Protein AF-A0A7K2MRS6-F1 (afdb_monomer_lite)

Sequence (154 aa):
PRERQDAFALRSHRLAAEARKNGHFDDEILPVERPDGVVVDTDECVREDTSLEKLGRLKPVFRPGGTVTAGNASPMNDGAAGLLLVSEEALNDLGLESLGRYVAGGSAGVHPDVMGIGPVPATRKVLARAGWSVGDLAEAEFNEAFAAQALACV

Radius of gyration: 19.11 Å; chains: 1; bounding box: 36×46×53 Å

Secondary structure (DSSP, 8-state):
-HHHHHHHHHHHHHHHHHHHHTTTTTTTPPPEE-TTS-EE-S-S---TT--HHHHHTSPBSSSTT---BTTSBPPP-----------HHHHHHHTPPPS------------GGGGGGTHHHHHHHHHHHHT--GGG-S------SBHHHHHHH-

Foldseek 3Di:
DLLLLLVLLVVVLCVLVVCVVVCVCVVPFDWDQDPVRDIDRDDPPRDPPDDSVNSVPFDADPDVVDNFGCSSFDDDDDDDHDDDDDDPVVCVVVVHDDPDDDQFFFFDDDDPVLRLLRCQVRVVRGCVSSVHDPVVDPDDDDDRRGSVSVVVND

Structure (mmCIF, N/CA/C/O backbone):
data_AF-A0A7K2MRS6-F1
#
_entry.id   AF-A0A7K2MRS6-F1
#
loop_
_atom_site.group_PDB
_atom_site.id
_atom_site.type_symbol
_atom_site.label_atom_id
_atom_site.label_alt_id
_atom_site.label_comp_id
_atom_site.label_asym_id
_atom_site.label_entity_id
_atom_site.label_seq_id
_atom_site.pdbx_PDB_ins_code
_atom_site.Cartn_x
_atom_site.Cartn_y
_atom_site.Cartn_z
_atom_site.occupancy
_atom_site.B_iso_or_equiv
_atom_site.auth_seq_id
_atom_site.auth_comp_id
_atom_site.auth_asym_id
_atom_site.auth_atom_id
_atom_site.pdbx_PDB_model_num
ATOM 1 N N . PRO A 1 1 ? 3.801 -12.896 -16.486 1.00 91.88 1 PRO A N 1
ATOM 2 C CA . PRO A 1 1 ? 4.288 -12.234 -17.729 1.00 91.88 1 PRO A CA 1
ATOM 3 C C . PRO A 1 1 ? 4.634 -10.767 -17.470 1.00 91.88 1 PRO A C 1
ATOM 5 O O . PRO A 1 1 ? 4.103 -10.210 -16.508 1.00 91.88 1 PRO A O 1
ATOM 8 N N . ARG A 1 2 ? 5.523 -10.169 -18.271 1.00 96.38 2 ARG A N 1
ATOM 9 C CA . ARG A 1 2 ? 5.954 -8.769 -18.102 1.00 96.38 2 ARG A CA 1
ATOM 10 C C . ARG A 1 2 ? 4.793 -7.803 -18.319 1.00 96.38 2 ARG A C 1
ATOM 12 O O . ARG A 1 2 ? 4.570 -6.917 -17.510 1.00 96.38 2 ARG A O 1
ATOM 19 N N . GLU A 1 3 ? 3.997 -8.054 -19.343 1.00 96.81 3 GLU A N 1
ATOM 20 C CA . GLU A 1 3 ? 2.870 -7.219 -19.753 1.00 96.81 3 GLU A CA 1
ATOM 21 C C . GLU A 1 3 ? 1.817 -7.131 -18.643 1.00 96.81 3 GLU A C 1
ATOM 23 O O . GLU A 1 3 ? 1.294 -6.058 -18.364 1.00 96.81 3 GLU A O 1
ATOM 28 N N . ARG A 1 4 ? 1.552 -8.250 -17.948 1.00 97.69 4 ARG A N 1
ATOM 29 C CA . ARG A 1 4 ? 0.647 -8.265 -16.786 1.00 97.69 4 ARG A CA 1
ATOM 30 C C . ARG A 1 4 ? 1.199 -7.455 -15.611 1.00 97.69 4 ARG A C 1
ATOM 32 O O . ARG A 1 4 ? 0.421 -6.785 -14.947 1.00 97.69 4 ARG A O 1
ATOM 39 N N . GLN A 1 5 ? 2.5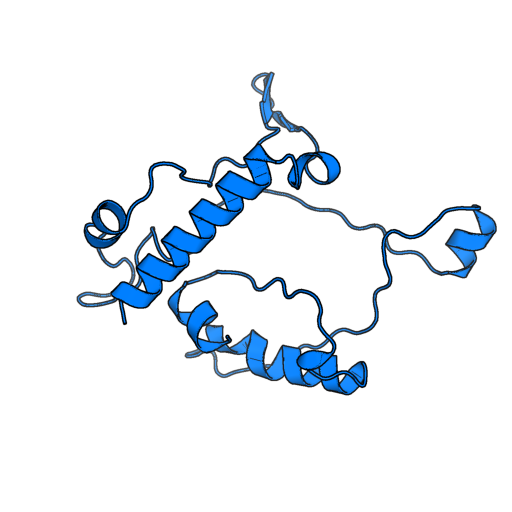10 -7.518 -15.364 1.00 98.44 5 GLN A N 1
ATOM 40 C CA . GLN A 1 5 ? 3.159 -6.753 -14.291 1.00 98.44 5 GLN A CA 1
ATOM 41 C C . GLN A 1 5 ? 3.082 -5.249 -14.565 1.00 98.44 5 GLN A C 1
ATOM 43 O O . GLN A 1 5 ? 2.685 -4.488 -13.690 1.00 98.44 5 GLN A O 1
ATOM 48 N N . ASP A 1 6 ? 3.388 -4.833 -15.793 1.00 98.50 6 ASP A N 1
ATOM 49 C CA . ASP A 1 6 ? 3.338 -3.422 -16.182 1.00 98.50 6 ASP A CA 1
ATOM 50 C C . ASP A 1 6 ? 1.893 -2.896 -16.217 1.00 98.50 6 ASP A C 1
ATOM 52 O O . ASP A 1 6 ? 1.632 -1.774 -15.793 1.00 98.50 6 ASP A O 1
ATOM 56 N N . ALA A 1 7 ? 0.924 -3.709 -16.654 1.00 98.38 7 ALA A N 1
ATOM 57 C CA . ALA A 1 7 ? -0.492 -3.341 -16.605 1.00 98.38 7 ALA A CA 1
ATOM 58 C C . ALA A 1 7 ? -1.010 -3.183 -15.169 1.00 98.38 7 ALA A C 1
ATOM 60 O O . ALA A 1 7 ? -1.784 -2.265 -14.897 1.00 98.38 7 ALA A O 1
ATOM 61 N N . PHE A 1 8 ? -0.568 -4.051 -14.256 1.00 98.31 8 PHE A N 1
ATOM 62 C CA . PHE A 1 8 ? -0.892 -3.947 -12.837 1.00 98.31 8 PHE A CA 1
ATOM 63 C C . PHE A 1 8 ? -0.327 -2.652 -12.236 1.00 98.31 8 PHE A C 1
ATOM 65 O O . PHE A 1 8 ? -1.079 -1.879 -11.651 1.00 98.31 8 PHE A O 1
ATOM 72 N N . ALA A 1 9 ? 0.952 -2.351 -12.478 1.00 98.31 9 ALA A N 1
ATOM 73 C CA . ALA A 1 9 ? 1.578 -1.123 -11.989 1.00 98.31 9 ALA A CA 1
ATOM 74 C C . ALA A 1 9 ? 0.953 0.156 -12.579 1.00 98.31 9 ALA A C 1
ATOM 76 O O . ALA A 1 9 ? 0.727 1.131 -11.866 1.00 98.31 9 ALA A O 1
ATOM 77 N N . LEU A 1 10 ? 0.600 0.150 -13.871 1.00 98.50 10 LEU A N 1
ATOM 78 C CA . LEU A 1 10 ? -0.136 1.258 -14.487 1.00 98.50 10 LEU A CA 1
ATOM 79 C C . LEU A 1 10 ? -1.507 1.460 -13.830 1.00 98.50 10 LEU A C 1
ATOM 81 O O . LEU A 1 10 ? -1.917 2.598 -13.609 1.00 98.50 10 LEU A O 1
ATOM 85 N N . ARG A 1 11 ? -2.229 0.371 -13.536 1.00 98.12 11 ARG A N 1
ATOM 86 C CA . ARG A 1 11 ? -3.513 0.446 -12.830 1.00 98.12 11 ARG A CA 1
ATOM 87 C C . ARG A 1 11 ? -3.336 1.026 -11.425 1.00 98.12 11 ARG A C 1
ATOM 89 O O . ARG A 1 11 ? -4.110 1.905 -11.071 1.00 98.12 11 ARG A O 1
ATOM 96 N N . SER A 1 12 ? -2.321 0.582 -10.686 1.00 98.19 12 SER A N 1
ATOM 97 C CA . SER A 1 12 ? -1.995 1.080 -9.342 1.00 98.19 12 SER A CA 1
ATOM 98 C C . SER A 1 12 ? -1.769 2.599 -9.340 1.00 98.19 12 SER A C 1
ATOM 100 O O . SER A 1 12 ? -2.499 3.332 -8.675 1.00 98.19 12 SER A O 1
ATOM 102 N N . HIS A 1 13 ? -0.894 3.116 -10.213 1.00 98.44 13 HIS A N 1
ATOM 103 C CA . HIS A 1 13 ? -0.677 4.565 -10.332 1.00 98.44 13 HIS A CA 1
ATOM 104 C C . HIS A 1 13 ? -1.930 5.354 -10.731 1.00 98.44 13 HIS A C 1
ATOM 106 O O . HIS A 1 13 ? -2.118 6.470 -10.254 1.00 98.44 13 HIS A O 1
ATOM 112 N N . ARG A 1 14 ? -2.781 4.804 -11.608 1.00 98.25 14 ARG A N 1
ATOM 113 C CA . ARG A 1 14 ? -4.030 5.465 -12.015 1.00 98.25 14 ARG A CA 1
ATOM 114 C C . ARG A 1 14 ? -5.017 5.576 -10.862 1.00 98.25 14 ARG A C 1
ATOM 116 O O . ARG A 1 14 ? -5.568 6.653 -10.671 1.00 98.25 14 ARG A O 1
ATOM 123 N N . LEU A 1 15 ? -5.202 4.499 -10.101 1.00 97.75 15 LEU A N 1
ATOM 124 C CA . LEU A 1 15 ? -6.085 4.501 -8.936 1.00 97.75 15 LEU A CA 1
ATOM 125 C C . LEU A 1 15 ? -5.575 5.447 -7.853 1.00 97.75 15 LEU A C 1
ATOM 127 O O . LEU A 1 15 ? -6.355 6.241 -7.346 1.00 97.75 15 LEU A O 1
ATOM 131 N N . ALA A 1 16 ? -4.273 5.432 -7.558 1.00 97.75 16 ALA A N 1
ATOM 132 C CA . ALA A 1 16 ? -3.685 6.350 -6.584 1.00 97.75 16 ALA A CA 1
ATOM 133 C C . ALA A 1 16 ? -3.819 7.823 -7.019 1.00 97.75 16 ALA A C 1
ATOM 135 O O . ALA A 1 16 ? -4.122 8.692 -6.205 1.00 97.75 16 ALA A O 1
ATOM 136 N N . ALA A 1 17 ? -3.635 8.116 -8.311 1.00 97.88 17 ALA A N 1
ATOM 137 C CA . ALA A 1 17 ? -3.833 9.461 -8.851 1.00 97.88 17 ALA A CA 1
ATOM 138 C C . ALA A 1 17 ? -5.301 9.912 -8.777 1.00 97.88 17 ALA A C 1
ATOM 140 O O . ALA A 1 17 ? -5.577 11.069 -8.473 1.00 97.88 17 ALA A O 1
ATOM 141 N N . GLU A 1 18 ? -6.241 9.012 -9.065 1.00 97.94 18 GLU A N 1
ATOM 142 C CA . GLU A 1 18 ? -7.676 9.281 -8.972 1.00 97.94 18 GLU A CA 1
ATOM 143 C C . GLU A 1 18 ? -8.121 9.490 -7.518 1.00 97.94 18 GLU A C 1
ATOM 145 O O . GLU A 1 18 ? -8.763 10.494 -7.224 1.00 97.94 18 GLU A O 1
ATOM 150 N N . ALA A 1 19 ? -7.707 8.613 -6.601 1.00 97.38 19 ALA A N 1
ATOM 151 C CA . ALA A 1 19 ? -7.980 8.724 -5.169 1.00 97.38 19 ALA A CA 1
ATOM 152 C C . ALA A 1 19 ? -7.470 10.053 -4.595 1.00 97.38 19 ALA A C 1
ATOM 154 O O . ALA A 1 19 ? -8.218 10.758 -3.920 1.00 97.38 19 ALA A O 1
ATOM 155 N N . ARG A 1 20 ? -6.245 10.458 -4.957 1.00 95.88 20 ARG A N 1
ATOM 156 C CA . ARG A 1 20 ? -5.696 11.769 -4.587 1.00 95.88 20 ARG A CA 1
ATOM 157 C C . ARG A 1 20 ? -6.544 12.923 -5.108 1.00 95.88 20 ARG A C 1
ATOM 159 O O . ARG A 1 20 ? -6.851 13.839 -4.361 1.00 95.88 20 ARG A O 1
ATOM 166 N N . LYS A 1 21 ? -6.924 12.901 -6.389 1.00 96.25 21 LYS A N 1
ATOM 167 C CA . LYS A 1 21 ? -7.747 13.968 -6.991 1.00 96.25 21 LYS A CA 1
ATOM 168 C C . LYS A 1 21 ? -9.120 14.090 -6.338 1.00 96.25 21 LYS A C 1
ATOM 170 O O . LYS A 1 21 ? -9.682 15.180 -6.331 1.00 96.25 21 LYS A O 1
ATOM 175 N N . ASN A 1 22 ? -9.633 12.984 -5.811 1.00 97.38 22 ASN A N 1
ATOM 176 C CA . ASN A 1 22 ? -10.914 12.921 -5.123 1.00 97.38 22 ASN A CA 1
ATOM 177 C C . ASN A 1 22 ? -10.801 13.176 -3.609 1.00 97.38 22 ASN A C 1
ATOM 179 O O . ASN A 1 22 ? -11.808 13.055 -2.918 1.00 97.38 22 ASN A O 1
ATOM 183 N N . GLY A 1 23 ? -9.613 13.517 -3.094 1.00 96.75 23 GLY A N 1
ATOM 184 C CA . GLY A 1 23 ? -9.396 13.832 -1.679 1.00 96.75 23 GLY A CA 1
ATOM 185 C C . GLY A 1 23 ? -9.478 12.626 -0.742 1.00 96.75 23 GLY A C 1
ATOM 186 O O . GLY A 1 23 ? -9.665 12.789 0.456 1.00 96.75 23 GLY A O 1
ATOM 187 N N . HIS A 1 24 ? -9.349 11.395 -1.254 1.00 96.94 24 HIS A N 1
ATOM 188 C CA . HIS A 1 24 ? -9.471 10.189 -0.421 1.00 96.94 24 HIS A CA 1
ATOM 189 C C . HIS A 1 24 ? -8.352 10.060 0.624 1.00 96.94 24 HIS A C 1
ATOM 191 O O . HIS A 1 24 ? -8.511 9.306 1.575 1.00 96.94 24 HIS A O 1
ATOM 197 N N . PHE A 1 25 ? -7.235 10.771 0.442 1.00 97.12 25 PHE A N 1
ATOM 198 C CA . PHE A 1 25 ? -6.102 10.751 1.368 1.00 97.12 25 PHE A CA 1
ATOM 199 C C . PHE A 1 25 ? -6.082 11.946 2.335 1.00 97.12 25 PHE A C 1
ATOM 201 O O . PHE A 1 25 ? -5.234 11.994 3.224 1.00 97.12 25 PHE A O 1
ATOM 208 N N . ASP A 1 26 ? -7.000 12.906 2.179 1.00 95.38 26 ASP A N 1
ATOM 209 C CA . ASP A 1 26 ? -6.971 14.177 2.916 1.00 95.38 26 ASP A CA 1
ATOM 210 C C . ASP A 1 26 ? -7.171 13.968 4.428 1.00 95.38 26 ASP A C 1
ATOM 212 O O . ASP A 1 26 ? -6.609 14.705 5.236 1.00 95.38 26 ASP A O 1
ATOM 216 N N . ASP A 1 27 ? -7.926 12.932 4.808 1.00 95.50 27 ASP A N 1
ATOM 217 C CA . ASP A 1 27 ? -8.207 12.590 6.207 1.00 95.50 27 ASP A CA 1
ATOM 218 C C . ASP A 1 27 ? -7.088 11.759 6.871 1.00 95.50 27 ASP A C 1
ATOM 220 O O . ASP A 1 27 ? -7.047 11.652 8.100 1.00 95.50 27 ASP A O 1
ATOM 224 N N . GLU A 1 28 ? -6.178 11.161 6.092 1.00 96.19 28 GLU A N 1
ATOM 225 C CA . GLU A 1 28 ? -5.127 10.259 6.597 1.00 96.19 28 GLU A CA 1
ATOM 226 C C . GLU A 1 28 ? -3.700 10.819 6.485 1.00 96.19 28 GLU A C 1
ATOM 228 O O . GLU A 1 28 ? -2.825 10.405 7.253 1.00 96.19 28 GLU A O 1
ATOM 233 N N . ILE A 1 29 ? -3.446 11.786 5.595 1.00 97.44 29 ILE A N 1
ATOM 234 C CA . ILE A 1 29 ? -2.135 12.436 5.472 1.00 97.44 29 ILE A CA 1
ATOM 235 C C . ILE A 1 29 ? -2.025 13.617 6.440 1.00 97.44 29 ILE A C 1
ATOM 237 O O . ILE A 1 29 ? -2.751 14.605 6.356 1.00 97.44 29 ILE A O 1
ATOM 241 N N . LEU A 1 30 ? -1.032 13.554 7.329 1.00 97.56 30 LEU A N 1
ATOM 242 C CA . LEU A 1 30 ? -0.636 14.681 8.171 1.00 97.56 30 LEU A CA 1
ATOM 243 C C . LEU A 1 30 ? 0.549 15.422 7.531 1.00 97.56 30 LEU A C 1
ATOM 245 O O . LEU A 1 30 ? 1.600 14.801 7.347 1.00 97.56 30 LEU A O 1
ATOM 249 N N . PRO A 1 31 ? 0.434 16.732 7.234 1.00 97.25 31 PRO A N 1
ATOM 250 C CA . PRO A 1 31 ? 1.540 17.509 6.686 1.00 97.25 31 PRO A CA 1
ATOM 251 C C . PRO A 1 31 ? 2.767 17.503 7.602 1.00 97.25 31 PRO A C 1
ATOM 253 O O . PRO A 1 31 ? 2.662 17.743 8.808 1.00 97.25 31 PRO A O 1
ATOM 256 N N . VAL A 1 32 ? 3.945 17.284 7.020 1.00 97.44 32 VAL A N 1
ATOM 257 C CA . VAL A 1 32 ? 5.228 17.306 7.731 1.00 97.44 32 VAL A CA 1
ATOM 258 C C . VAL A 1 32 ? 6.093 18.438 7.196 1.00 97.44 32 VAL A C 1
ATOM 260 O O . VAL A 1 32 ? 6.432 18.472 6.015 1.00 97.44 32 VAL A O 1
ATOM 263 N N . GLU A 1 33 ? 6.498 19.353 8.074 1.00 97.81 33 GLU A N 1
ATOM 264 C CA . GLU A 1 33 ? 7.477 20.386 7.739 1.00 97.81 33 GLU A CA 1
ATOM 265 C C . GLU A 1 33 ? 8.901 19.846 7.910 1.00 97.81 33 GLU A C 1
ATOM 267 O O . GLU A 1 33 ? 9.302 19.371 8.977 1.00 97.81 33 GLU A O 1
ATOM 272 N N . ARG A 1 34 ? 9.679 19.905 6.831 1.00 95.50 34 ARG A N 1
ATOM 273 C CA . ARG A 1 34 ? 11.087 19.512 6.813 1.00 95.50 34 ARG A CA 1
ATOM 274 C C . ARG A 1 34 ? 11.980 20.618 7.400 1.00 95.50 34 ARG A C 1
ATOM 276 O O . ARG A 1 34 ? 11.597 21.784 7.390 1.00 95.50 34 ARG A O 1
ATOM 283 N N . PRO A 1 35 ? 13.222 20.309 7.829 1.00 97.00 35 PRO A N 1
ATOM 284 C CA . PRO A 1 35 ? 14.145 21.318 8.367 1.00 97.00 35 PRO A CA 1
ATOM 285 C C . PRO A 1 35 ? 14.497 22.474 7.414 1.00 97.00 35 PRO A C 1
ATOM 287 O O . PRO A 1 35 ? 14.964 23.514 7.870 1.00 97.00 35 PRO A O 1
ATOM 290 N N . ASP A 1 36 ? 14.314 22.295 6.103 1.00 96.56 36 ASP A N 1
ATOM 291 C CA . ASP A 1 36 ? 14.490 23.328 5.075 1.00 96.56 36 ASP A CA 1
ATOM 292 C C . ASP A 1 36 ? 13.221 24.173 4.834 1.00 96.56 36 ASP A C 1
ATOM 294 O O . ASP A 1 36 ? 13.211 25.011 3.933 1.00 96.56 36 ASP A O 1
ATOM 298 N N . GLY A 1 37 ? 12.171 23.981 5.640 1.00 96.94 37 GLY A N 1
ATOM 299 C CA . GLY A 1 37 ? 10.905 24.716 5.582 1.00 96.94 37 GLY A CA 1
ATOM 300 C C . GLY A 1 37 ? 9.925 24.205 4.523 1.00 96.94 37 GLY A C 1
ATOM 301 O O . GLY A 1 37 ? 8.872 24.806 4.321 1.00 96.94 37 GLY A O 1
ATOM 302 N N . VAL A 1 38 ? 10.253 23.117 3.817 1.00 97.31 38 VAL A N 1
ATOM 303 C CA . VAL A 1 38 ? 9.342 22.509 2.839 1.00 97.31 38 VAL A CA 1
ATOM 304 C C . VAL A 1 38 ? 8.287 21.690 3.574 1.00 97.31 38 VAL A C 1
ATOM 306 O O . VAL A 1 38 ? 8.623 20.755 4.300 1.00 97.31 38 VAL A O 1
ATOM 309 N N . VAL A 1 39 ? 7.014 22.014 3.352 1.00 97.75 39 VAL A N 1
ATOM 310 C CA . VAL A 1 39 ? 5.887 21.200 3.818 1.00 97.75 39 VAL A CA 1
ATOM 311 C C . VAL A 1 39 ? 5.643 20.072 2.822 1.00 97.75 39 VAL A C 1
ATOM 313 O O . VAL A 1 39 ? 5.480 20.318 1.629 1.00 97.75 39 VAL A O 1
ATOM 316 N N . VAL A 1 40 ? 5.640 18.840 3.321 1.00 97.19 40 VAL A N 1
ATOM 317 C CA . VAL A 1 40 ? 5.277 17.636 2.574 1.00 97.19 40 VAL A CA 1
ATOM 318 C C . VAL A 1 40 ? 3.904 17.191 3.059 1.00 97.19 40 VAL A C 1
ATOM 320 O O . VAL A 1 40 ? 3.761 16.743 4.193 1.00 97.19 40 VAL A O 1
ATOM 323 N N . ASP A 1 41 ? 2.899 17.345 2.205 1.00 96.75 41 ASP A N 1
ATOM 324 C CA . ASP A 1 41 ? 1.489 17.024 2.470 1.00 96.75 41 ASP A CA 1
ATOM 325 C C . ASP A 1 41 ? 0.884 16.092 1.409 1.00 96.75 41 ASP A C 1
ATOM 327 O O . ASP A 1 41 ? -0.312 15.826 1.407 1.00 96.75 41 ASP A O 1
ATOM 331 N N . THR A 1 42 ? 1.708 15.617 0.474 1.00 95.81 42 THR A N 1
ATOM 332 C CA . THR A 1 42 ? 1.264 14.874 -0.701 1.00 95.81 42 THR A CA 1
ATOM 333 C C . THR A 1 42 ? 2.271 13.778 -1.027 1.00 95.81 42 THR A C 1
ATOM 335 O O . THR A 1 42 ? 3.468 14.045 -1.132 1.00 95.81 42 THR A O 1
ATOM 338 N N . ASP A 1 43 ? 1.793 12.559 -1.288 1.00 96.56 43 ASP A N 1
ATOM 339 C CA . ASP A 1 43 ? 2.658 11.451 -1.699 1.00 96.56 43 ASP A CA 1
ATOM 340 C C . ASP A 1 43 ? 3.450 11.766 -2.980 1.00 96.56 43 ASP A C 1
ATOM 342 O O . ASP A 1 43 ? 2.906 12.079 -4.047 1.00 96.56 43 ASP A O 1
ATOM 346 N N . GLU A 1 44 ? 4.762 11.584 -2.927 1.00 95.00 44 GLU A N 1
ATOM 347 C CA . GLU A 1 44 ? 5.657 11.951 -4.026 1.00 95.00 44 GLU A CA 1
ATOM 348 C C . GLU A 1 44 ? 5.781 10.861 -5.094 1.00 95.00 44 GLU A C 1
ATOM 350 O O . GLU A 1 44 ? 6.316 11.114 -6.175 1.00 95.00 44 GLU A O 1
ATOM 355 N N . CYS A 1 45 ? 5.340 9.630 -4.815 1.00 94.12 45 CYS A N 1
ATOM 356 C CA . CYS A 1 45 ? 5.643 8.458 -5.642 1.00 94.12 45 CYS A CA 1
ATOM 357 C C . CYS A 1 45 ? 4.637 8.207 -6.779 1.00 94.12 45 CYS A C 1
ATOM 359 O O . CYS A 1 45 ? 4.944 7.475 -7.723 1.00 94.12 45 CYS A O 1
ATOM 361 N N . VAL A 1 46 ? 3.459 8.837 -6.746 1.00 96.00 46 VAL A N 1
ATOM 362 C CA . VAL A 1 46 ? 2.431 8.657 -7.780 1.00 96.00 46 VAL A CA 1
ATOM 363 C C . VAL A 1 46 ? 2.866 9.326 -9.087 1.00 96.00 46 VAL A C 1
ATOM 365 O O . VAL A 1 46 ? 3.378 10.447 -9.111 1.00 96.00 46 VAL A O 1
ATOM 368 N N . ARG A 1 47 ? 2.709 8.608 -10.204 1.00 96.06 47 ARG A N 1
ATOM 369 C CA . ARG A 1 47 ? 3.122 9.040 -11.546 1.00 96.06 47 ARG A CA 1
ATOM 370 C C . ARG A 1 47 ? 1.911 9.069 -12.469 1.00 96.06 47 ARG A C 1
ATOM 372 O O . ARG A 1 47 ? 1.594 8.074 -13.117 1.00 96.06 47 ARG A O 1
ATOM 379 N N . GLU A 1 48 ? 1.238 10.215 -12.539 1.00 95.25 48 GLU A N 1
ATOM 380 C CA . GLU A 1 48 ? 0.056 10.395 -13.399 1.00 95.25 48 GLU A CA 1
ATOM 381 C C . GLU A 1 48 ? 0.372 10.245 -14.891 1.00 95.25 48 GLU A C 1
ATOM 383 O O . GLU A 1 48 ? -0.478 9.861 -15.692 1.00 95.25 48 GLU A O 1
ATOM 388 N N . ASP A 1 49 ? 1.612 10.542 -15.266 1.00 95.06 49 ASP A N 1
ATOM 389 C CA . ASP A 1 49 ? 2.091 10.513 -16.638 1.00 95.06 49 ASP A CA 1
ATOM 390 C C . ASP A 1 49 ? 2.603 9.125 -17.065 1.00 95.06 49 ASP A C 1
ATOM 392 O O . ASP A 1 49 ? 3.122 8.982 -18.179 1.00 95.06 49 ASP A O 1
ATOM 396 N N . THR A 1 50 ? 2.501 8.102 -16.208 1.00 96.88 50 THR A N 1
ATOM 397 C CA . THR A 1 50 ? 2.978 6.751 -16.525 1.00 96.88 50 THR A CA 1
ATOM 398 C C . THR A 1 50 ? 2.137 6.085 -17.620 1.00 96.88 50 THR A C 1
ATOM 400 O O . THR A 1 50 ? 0.958 6.379 -17.825 1.00 96.88 50 THR A O 1
ATOM 403 N N . SER A 1 51 ? 2.751 5.178 -18.377 1.00 97.88 51 SER A N 1
ATOM 404 C CA . SER A 1 51 ? 2.102 4.478 -19.489 1.00 97.88 51 SER A CA 1
ATOM 405 C C . SER A 1 51 ? 2.736 3.111 -19.720 1.00 97.88 51 SER A C 1
ATOM 407 O O . SER A 1 51 ? 3.891 2.893 -19.357 1.00 97.88 51 SER A O 1
ATOM 409 N N . LEU A 1 52 ? 2.018 2.194 -20.382 1.00 98.06 52 LEU A N 1
ATOM 410 C CA . LEU A 1 52 ? 2.587 0.894 -20.766 1.00 98.06 52 LEU A CA 1
ATOM 411 C C . LEU A 1 52 ? 3.842 1.046 -21.632 1.00 98.06 52 LEU A C 1
ATOM 413 O O . LEU A 1 52 ? 4.768 0.254 -21.513 1.00 98.06 52 LEU A O 1
ATOM 417 N N . GLU A 1 53 ? 3.898 2.077 -22.475 1.00 97.69 53 GLU A N 1
ATOM 418 C CA . GLU A 1 53 ? 5.075 2.361 -23.293 1.00 97.69 53 GLU A CA 1
ATOM 419 C C . GLU A 1 53 ? 6.274 2.785 -22.434 1.00 97.69 53 GLU A C 1
ATOM 421 O O . GLU A 1 53 ? 7.377 2.269 -22.619 1.00 97.69 53 GLU A O 1
ATOM 426 N N . LYS A 1 54 ? 6.067 3.694 -21.4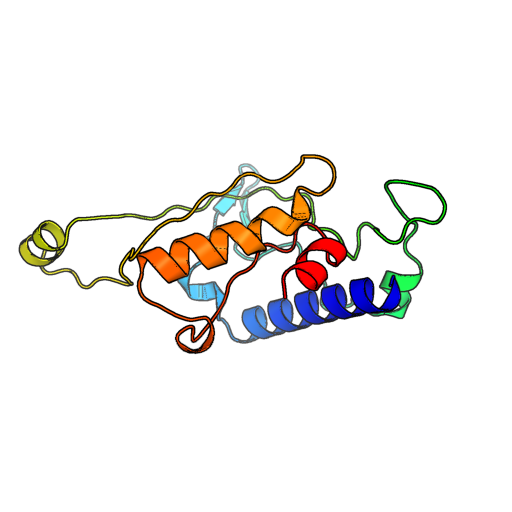69 1.00 97.75 54 LYS A N 1
ATOM 427 C CA . LYS A 1 54 ? 7.119 4.116 -20.531 1.00 97.75 54 LYS A CA 1
ATOM 428 C C . LYS A 1 54 ? 7.599 2.934 -19.691 1.00 97.75 54 LYS A C 1
ATOM 430 O O . LYS A 1 54 ? 8.804 2.708 -19.608 1.00 97.75 54 LYS A O 1
ATOM 435 N N . LEU A 1 55 ? 6.668 2.155 -19.140 1.00 97.94 55 LEU A N 1
ATOM 436 C CA . LEU A 1 55 ? 6.967 0.968 -18.339 1.00 97.94 55 LEU A CA 1
ATOM 437 C C . LEU A 1 55 ? 7.711 -0.092 -19.156 1.00 97.94 55 LEU A C 1
ATOM 439 O O . LEU A 1 55 ? 8.735 -0.595 -18.702 1.00 97.94 55 LEU A O 1
ATOM 443 N N . GLY A 1 56 ? 7.281 -0.369 -20.389 1.00 96.81 56 GLY A N 1
ATOM 444 C CA . GLY A 1 56 ? 7.893 -1.368 -21.269 1.00 96.81 56 GLY A CA 1
ATOM 445 C C . GLY A 1 56 ? 9.348 -1.063 -21.646 1.00 96.81 56 GLY A C 1
ATOM 446 O O . GLY A 1 56 ? 10.135 -1.984 -21.864 1.00 96.81 56 GLY A O 1
ATOM 447 N N . ARG A 1 57 ? 9.742 0.218 -21.658 1.00 97.06 57 ARG A N 1
ATOM 448 C CA . ARG A 1 57 ? 11.128 0.653 -21.917 1.00 97.06 57 ARG A CA 1
ATOM 449 C C . ARG A 1 57 ? 12.068 0.444 -20.724 1.00 97.06 57 ARG A C 1
ATOM 451 O O . ARG A 1 57 ? 13.287 0.513 -20.898 1.00 97.06 57 ARG A O 1
ATOM 458 N N . LEU A 1 58 ? 11.542 0.203 -19.521 1.00 97.44 58 LEU A N 1
ATOM 459 C CA . LEU A 1 58 ? 12.364 0.016 -18.327 1.00 97.44 58 LEU A CA 1
ATOM 460 C C . LEU A 1 58 ? 13.115 -1.318 -18.376 1.00 97.44 58 LEU A C 1
ATOM 462 O O . LEU A 1 58 ? 12.556 -2.372 -18.709 1.00 97.44 58 LEU A O 1
ATOM 466 N N . LYS A 1 59 ? 14.400 -1.256 -18.016 1.00 97.25 59 LYS A N 1
ATOM 467 C CA . LYS A 1 59 ? 15.290 -2.418 -17.971 1.00 97.25 59 LYS A CA 1
ATOM 468 C C . LYS A 1 59 ? 15.026 -3.248 -16.706 1.00 97.25 59 LYS A C 1
ATOM 470 O O . LYS A 1 59 ? 14.769 -2.668 -15.649 1.00 97.25 59 LYS A O 1
ATOM 475 N N . PRO A 1 60 ? 15.117 -4.586 -16.785 1.00 97.56 60 PRO A N 1
ATOM 476 C CA . PRO A 1 60 ? 15.061 -5.439 -15.604 1.00 97.56 60 PRO A CA 1
ATOM 477 C C . PRO A 1 60 ? 16.182 -5.125 -14.610 1.00 97.56 60 PRO A C 1
ATOM 479 O O . PRO A 1 60 ? 17.308 -4.864 -15.030 1.00 97.56 60 PRO A O 1
ATOM 482 N N . VAL A 1 61 ? 15.882 -5.180 -13.309 1.00 95.94 61 VAL A N 1
ATOM 483 C CA . VAL A 1 61 ? 16.818 -4.736 -12.253 1.00 95.94 61 VAL A CA 1
ATOM 484 C C . VAL A 1 61 ? 17.550 -5.872 -11.531 1.00 95.94 61 VAL A C 1
ATOM 486 O O . VAL A 1 61 ? 18.652 -5.658 -11.044 1.00 95.94 61 VAL A O 1
ATOM 489 N N . PHE A 1 62 ? 16.990 -7.089 -11.495 1.00 93.88 62 PHE A N 1
ATOM 490 C CA . PHE A 1 62 ? 17.584 -8.202 -10.731 1.00 93.88 62 PHE A CA 1
ATOM 491 C C . PHE A 1 62 ? 18.389 -9.199 -11.565 1.00 93.88 62 PHE A C 1
ATOM 493 O O . PHE A 1 62 ? 19.359 -9.769 -11.075 1.00 93.88 62 PHE A O 1
ATOM 500 N N . ARG A 1 63 ? 17.981 -9.464 -12.812 1.00 92.62 63 ARG A N 1
ATOM 501 C CA . ARG A 1 63 ? 18.683 -10.413 -13.687 1.00 92.62 63 ARG A CA 1
ATOM 502 C C . ARG A 1 63 ? 18.446 -10.129 -15.171 1.00 92.62 63 ARG A C 1
ATOM 504 O O . ARG A 1 63 ? 17.351 -9.674 -15.524 1.00 92.62 63 ARG A O 1
ATOM 511 N N . PRO A 1 64 ? 19.410 -10.460 -16.051 1.00 92.50 64 PRO A N 1
ATOM 512 C CA . PRO A 1 64 ? 19.198 -10.456 -17.496 1.00 92.50 64 PRO A CA 1
ATOM 513 C C . PRO A 1 64 ? 17.978 -11.303 -17.885 1.00 92.50 64 PRO A C 1
ATOM 515 O O . PRO A 1 64 ? 17.780 -12.394 -17.352 1.00 92.50 64 PRO A O 1
ATOM 518 N N . GLY A 1 65 ? 17.132 -10.784 -18.777 1.00 91.44 65 GLY A N 1
ATOM 519 C CA . GLY A 1 65 ? 15.890 -11.453 -19.192 1.00 91.44 65 GLY A CA 1
ATOM 520 C C . GLY A 1 65 ? 14.802 -11.541 -18.110 1.00 91.44 65 GLY A C 1
ATOM 521 O O . GLY A 1 65 ? 13.795 -12.216 -18.309 1.00 91.44 65 GLY A O 1
ATOM 522 N N . GLY A 1 66 ? 14.981 -10.886 -16.957 1.00 96.12 66 GLY A N 1
ATOM 523 C CA . GLY A 1 66 ? 13.948 -10.774 -15.928 1.00 96.12 66 GLY A CA 1
ATOM 524 C C . GLY A 1 66 ? 12.770 -9.892 -16.357 1.00 96.12 66 GLY A C 1
ATOM 525 O O . GLY A 1 66 ? 12.838 -9.167 -17.345 1.00 96.12 66 GLY A O 1
ATOM 526 N N . THR A 1 67 ? 11.682 -9.926 -15.587 1.00 97.62 67 THR A N 1
ATOM 527 C CA . THR A 1 67 ? 10.488 -9.099 -15.849 1.00 97.62 67 THR A CA 1
ATOM 528 C C . THR A 1 67 ? 10.295 -7.967 -14.847 1.00 97.62 67 THR A C 1
ATOM 530 O O . THR A 1 67 ? 9.515 -7.056 -15.113 1.00 97.62 67 THR A O 1
ATOM 533 N N . VAL A 1 68 ? 10.991 -8.020 -13.712 1.00 97.31 68 VAL A N 1
ATOM 534 C CA . VAL A 1 68 ? 10.874 -7.013 -12.657 1.00 97.31 68 VAL A CA 1
ATOM 535 C C . VAL A 1 68 ? 11.742 -5.808 -12.991 1.00 97.31 68 VAL A C 1
ATOM 537 O O . VAL A 1 68 ? 12.938 -5.954 -13.255 1.00 97.31 68 VAL A O 1
ATOM 540 N N . THR A 1 69 ? 11.133 -4.630 -12.970 1.00 98.12 69 THR A N 1
ATOM 541 C CA . THR A 1 69 ? 11.736 -3.328 -13.258 1.00 98.12 69 THR A CA 1
ATOM 542 C C . THR A 1 69 ? 11.373 -2.337 -12.160 1.00 98.12 69 THR A C 1
ATOM 544 O O . THR A 1 69 ? 10.462 -2.587 -11.378 1.00 98.12 69 THR A O 1
ATOM 547 N N . ALA A 1 70 ? 12.027 -1.176 -12.142 1.00 97.12 70 ALA A N 1
ATOM 548 C CA . ALA A 1 70 ? 11.679 -0.104 -11.208 1.00 97.12 70 ALA A CA 1
ATOM 549 C C . ALA A 1 70 ? 10.223 0.388 -11.340 1.00 97.12 70 ALA A C 1
ATOM 551 O O . ALA A 1 70 ? 9.685 0.927 -10.386 1.00 97.12 70 ALA A O 1
ATOM 552 N N . GLY A 1 71 ? 9.578 0.210 -12.500 1.00 97.50 71 GLY A N 1
ATOM 553 C CA . GLY A 1 71 ? 8.199 0.657 -12.715 1.00 97.50 71 GLY A CA 1
ATOM 554 C C . GLY A 1 71 ? 7.135 -0.368 -12.334 1.00 97.50 71 GLY A C 1
ATOM 555 O O . GLY A 1 71 ? 5.958 -0.049 -12.401 1.00 97.50 71 GLY A O 1
ATOM 556 N N . ASN A 1 72 ? 7.520 -1.598 -11.983 1.00 97.94 72 ASN A N 1
ATOM 557 C CA . ASN A 1 72 ? 6.596 -2.643 -11.525 1.00 97.94 72 ASN A CA 1
ATOM 558 C C . ASN A 1 72 ? 7.032 -3.267 -10.184 1.00 97.94 72 ASN A C 1
ATOM 560 O O . ASN A 1 72 ? 6.629 -4.383 -9.839 1.00 97.94 72 ASN A O 1
ATOM 564 N N . ALA A 1 73 ? 7.850 -2.521 -9.444 1.00 97.75 73 ALA A N 1
ATOM 565 C CA . ALA A 1 73 ? 8.277 -2.769 -8.078 1.00 97.75 73 ALA A CA 1
ATOM 566 C C . ALA A 1 73 ? 7.888 -1.561 -7.217 1.00 97.75 73 ALA A C 1
ATOM 568 O O . ALA A 1 73 ? 7.783 -0.449 -7.738 1.00 97.75 73 ALA A O 1
ATOM 569 N N . SER A 1 74 ? 7.705 -1.769 -5.915 1.00 97.12 74 SER A N 1
ATOM 570 C CA . SER A 1 74 ? 7.459 -0.670 -4.985 1.00 97.12 74 SER A CA 1
ATOM 571 C C . SER A 1 74 ? 8.635 0.318 -5.000 1.00 97.12 74 SER A C 1
ATOM 573 O O . SER A 1 74 ? 9.793 -0.124 -5.002 1.00 97.12 74 SER A O 1
ATOM 575 N N . PRO A 1 75 ? 8.378 1.636 -4.974 1.00 95.38 75 PRO A N 1
ATOM 576 C CA . PRO A 1 75 ? 9.444 2.613 -4.844 1.00 95.38 75 PRO A CA 1
ATOM 577 C C . PRO A 1 75 ? 10.110 2.520 -3.466 1.00 95.38 75 PRO A C 1
ATOM 579 O O . PRO A 1 75 ? 9.522 2.045 -2.495 1.00 95.38 75 PRO A O 1
ATOM 582 N N . MET A 1 76 ? 11.355 2.986 -3.388 1.00 94.44 76 MET A N 1
ATOM 583 C CA . MET A 1 76 ? 12.005 3.258 -2.109 1.00 94.44 76 MET A CA 1
ATOM 584 C C . MET A 1 76 ? 11.463 4.593 -1.601 1.00 94.44 76 MET A C 1
ATOM 586 O O . MET A 1 76 ? 11.610 5.592 -2.303 1.00 94.44 76 MET A O 1
ATOM 590 N N . ASN A 1 77 ? 10.840 4.598 -0.426 1.00 95.06 77 ASN A N 1
ATOM 591 C CA . ASN A 1 77 ? 10.220 5.787 0.152 1.00 95.06 77 ASN A CA 1
ATOM 592 C C . ASN A 1 77 ? 10.598 5.930 1.627 1.00 95.06 77 ASN A C 1
ATOM 594 O O . ASN A 1 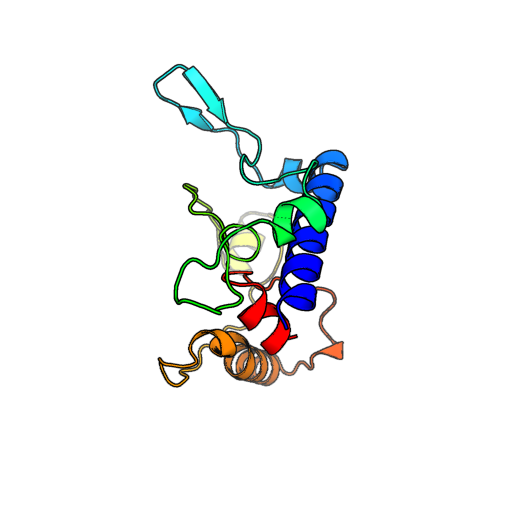77 ? 10.900 4.935 2.290 1.00 95.06 77 ASN A O 1
ATOM 598 N N . ASP A 1 78 ? 10.472 7.157 2.123 1.00 95.62 78 ASP A N 1
ATOM 599 C CA . ASP A 1 78 ? 10.511 7.494 3.541 1.00 95.62 78 ASP A CA 1
ATOM 600 C C . ASP A 1 78 ? 9.095 7.862 4.005 1.00 95.62 78 ASP A C 1
ATOM 602 O O . ASP A 1 78 ? 8.356 8.532 3.286 1.00 95.62 78 ASP A O 1
ATOM 606 N N . GLY A 1 79 ? 8.702 7.417 5.198 1.00 95.44 79 GLY A N 1
ATOM 607 C CA . GLY A 1 79 ? 7.374 7.691 5.744 1.00 95.44 79 GLY A CA 1
ATOM 608 C C . GLY A 1 79 ? 7.172 7.106 7.138 1.00 95.44 79 GLY A C 1
ATOM 609 O O . GLY A 1 79 ? 7.944 6.261 7.596 1.00 95.44 79 GLY A O 1
ATOM 610 N N . ALA A 1 80 ? 6.122 7.564 7.817 1.00 96.69 80 ALA A N 1
ATOM 611 C CA . ALA A 1 80 ? 5.701 7.065 9.120 1.00 96.69 80 ALA A CA 1
ATOM 612 C C . ALA A 1 80 ? 4.172 7.025 9.198 1.00 96.69 80 ALA A C 1
ATOM 614 O O . ALA A 1 80 ? 3.494 7.851 8.597 1.00 96.69 80 ALA A O 1
ATOM 615 N N . ALA A 1 81 ? 3.644 6.079 9.971 1.00 97.31 81 ALA A N 1
ATOM 616 C CA . ALA A 1 81 ? 2.223 5.969 10.278 1.00 97.31 81 ALA A CA 1
ATOM 617 C C . ALA A 1 81 ? 2.047 5.621 11.761 1.00 97.31 81 ALA A C 1
ATOM 619 O O . ALA A 1 81 ? 2.919 4.992 12.369 1.00 97.31 81 ALA A O 1
ATOM 620 N N . GLY A 1 82 ? 0.919 6.023 12.343 1.00 96.56 82 GLY A N 1
ATOM 621 C CA . GLY A 1 82 ? 0.568 5.743 13.732 1.00 96.56 82 GLY A CA 1
ATOM 622 C C . GLY A 1 82 ? -0.875 5.267 13.848 1.00 96.56 82 GLY A C 1
ATOM 623 O O . GLY A 1 82 ? -1.748 5.749 13.137 1.00 96.56 82 GLY A O 1
ATOM 624 N N . LEU A 1 83 ? -1.122 4.327 14.760 1.00 96.12 83 LEU A N 1
ATOM 625 C CA . LEU A 1 83 ? -2.462 3.848 15.092 1.00 96.12 83 LEU A CA 1
ATOM 626 C C . LEU A 1 83 ? -2.618 3.818 16.612 1.00 96.12 83 LEU A C 1
ATOM 628 O O . LEU A 1 83 ? -1.800 3.210 17.307 1.00 96.12 83 LEU A O 1
ATOM 632 N N . LEU A 1 84 ? -3.682 4.438 17.123 1.00 95.31 84 LEU A N 1
ATOM 633 C CA . LEU A 1 84 ? -4.070 4.332 18.526 1.00 95.31 84 LEU A CA 1
ATOM 634 C C . LEU A 1 84 ? -5.081 3.192 18.687 1.00 95.31 84 LEU A C 1
ATOM 636 O O . LEU A 1 84 ? -6.184 3.250 18.152 1.00 95.31 84 LEU A O 1
ATOM 640 N N . LEU A 1 85 ? -4.701 2.162 19.442 1.00 95.94 85 LEU A N 1
ATOM 641 C CA . LEU A 1 85 ? -5.579 1.054 19.810 1.00 95.94 85 LEU A CA 1
ATOM 642 C C . LEU A 1 85 ? -5.937 1.155 21.289 1.00 95.94 85 LEU A C 1
ATOM 644 O O . LEU A 1 85 ? -5.060 1.291 22.141 1.00 95.94 85 LEU A O 1
ATOM 648 N N . VAL A 1 86 ? -7.227 1.052 21.583 1.00 95.56 86 VAL A N 1
ATOM 649 C CA . VAL A 1 86 ? -7.784 1.145 22.936 1.00 95.56 86 VAL A CA 1
ATOM 650 C C . VAL A 1 86 ? -8.798 0.028 23.169 1.00 95.56 86 VAL A C 1
ATOM 652 O O . VAL A 1 86 ? -9.289 -0.587 22.219 1.00 95.56 86 VAL A O 1
ATOM 655 N N . SER A 1 87 ? -9.095 -0.264 24.437 1.00 96.38 87 SER A N 1
ATOM 656 C CA . SER A 1 87 ? -10.200 -1.158 24.786 1.00 96.38 87 SER A CA 1
ATOM 657 C C . SER A 1 87 ? -11.548 -0.472 24.553 1.00 96.38 87 SER A C 1
ATOM 659 O O . SER A 1 87 ? -11.657 0.752 24.586 1.00 96.38 87 SER A O 1
ATOM 661 N N . GLU A 1 88 ? -12.595 -1.274 24.366 1.00 95.19 88 GLU A N 1
ATOM 662 C CA . GLU A 1 88 ? -13.976 -0.779 24.286 1.00 95.19 88 GLU A CA 1
ATOM 663 C C . GLU A 1 88 ? -14.405 -0.071 25.582 1.00 95.19 88 GLU A C 1
ATOM 665 O O . GLU A 1 88 ? -15.093 0.942 25.538 1.00 95.19 88 GLU A O 1
ATOM 670 N N . GLU A 1 89 ? -13.926 -0.546 26.735 1.00 96.88 89 GLU A N 1
ATOM 671 C CA . GLU A 1 89 ? -14.120 0.112 28.032 1.00 96.88 89 GLU A CA 1
ATOM 672 C C . GLU A 1 89 ? -13.546 1.536 28.042 1.00 96.88 89 GLU A C 1
ATOM 674 O O . GLU A 1 89 ? -14.257 2.474 28.381 1.00 96.88 89 GLU A O 1
ATOM 679 N N . ALA A 1 90 ? -12.307 1.722 27.573 1.00 96.44 90 ALA A N 1
ATOM 680 C CA . ALA A 1 90 ? -11.687 3.044 27.521 1.00 96.44 90 ALA A CA 1
ATOM 681 C C . ALA A 1 90 ? -12.420 4.003 26.565 1.00 96.44 90 ALA A C 1
ATOM 683 O O . ALA A 1 90 ? -12.498 5.197 26.846 1.00 96.44 90 ALA A O 1
ATOM 684 N N . LEU A 1 91 ? -12.974 3.502 25.454 1.00 95.75 91 LEU A N 1
ATOM 685 C CA . LEU A 1 91 ? -13.814 4.311 24.561 1.00 95.75 91 LEU A CA 1
ATOM 686 C C . LEU A 1 91 ? -15.095 4.773 25.260 1.00 95.75 91 LEU A C 1
ATOM 688 O O . LEU A 1 91 ? -15.438 5.951 25.173 1.00 95.75 91 LEU A O 1
ATOM 692 N N . ASN A 1 92 ? -15.760 3.868 25.984 1.00 94.69 92 ASN A N 1
ATOM 693 C CA . ASN A 1 92 ? -16.985 4.174 26.722 1.00 94.69 92 ASN A CA 1
ATOM 694 C C . ASN A 1 92 ? -16.735 5.190 27.844 1.00 94.69 92 ASN A C 1
ATOM 696 O O . ASN A 1 92 ? -17.488 6.155 27.965 1.00 94.69 92 ASN A O 1
ATOM 700 N N . ASP A 1 93 ? -15.662 5.013 28.618 1.00 97.06 93 ASP A N 1
ATOM 701 C CA . ASP A 1 93 ? -15.295 5.918 29.713 1.00 97.06 93 ASP A CA 1
ATOM 702 C C . ASP A 1 93 ? -14.973 7.335 29.217 1.00 97.06 93 ASP A C 1
ATOM 704 O O . ASP A 1 93 ? -15.274 8.322 29.890 1.00 97.06 93 ASP A O 1
ATOM 708 N N . LEU A 1 94 ? -14.368 7.442 28.030 1.00 95.62 94 LEU A N 1
ATOM 709 C CA . LEU A 1 94 ? -14.005 8.716 27.408 1.00 95.62 94 LEU A CA 1
ATOM 710 C C . LEU A 1 94 ? -15.116 9.305 26.525 1.00 95.62 94 LEU A C 1
ATOM 712 O O . LEU A 1 94 ? -14.977 10.438 26.066 1.00 95.62 94 LEU A O 1
ATOM 716 N N . GLY A 1 95 ? -16.204 8.567 26.280 1.00 95.88 95 GLY A N 1
ATOM 717 C CA . GLY A 1 95 ? -17.284 8.981 25.381 1.00 95.88 95 GLY A CA 1
ATOM 718 C C . GLY A 1 95 ? -16.830 9.177 23.930 1.00 95.88 95 GLY A C 1
ATOM 719 O O . GLY A 1 95 ? -17.306 10.096 23.266 1.00 95.88 95 GLY A O 1
ATOM 720 N N . LEU A 1 96 ? -15.883 8.361 23.456 1.00 95.25 96 LEU A N 1
ATOM 721 C CA . LEU A 1 96 ? -15.324 8.438 22.103 1.00 95.25 96 LEU A CA 1
ATOM 722 C C . LEU A 1 96 ? -15.900 7.352 21.191 1.00 95.25 96 LEU A C 1
ATOM 724 O O . LEU A 1 96 ? -16.149 6.226 21.618 1.00 95.25 96 LEU A O 1
ATOM 728 N N . GLU A 1 97 ? -16.038 7.675 19.906 1.00 94.31 97 GLU A N 1
ATOM 729 C CA . GLU A 1 97 ? -16.410 6.715 18.866 1.00 94.31 97 GLU A CA 1
ATOM 730 C C . GLU A 1 97 ? -15.163 6.120 18.199 1.00 94.31 97 GLU A C 1
ATOM 732 O O . GLU A 1 97 ? -14.146 6.790 18.014 1.00 94.31 97 GLU A O 1
ATOM 737 N N . SER A 1 98 ? -15.236 4.839 17.840 1.00 94.75 98 SER A N 1
ATOM 738 C CA . SER A 1 98 ? -14.145 4.144 17.157 1.00 94.75 98 SER A CA 1
ATOM 739 C C . SER A 1 98 ? -14.228 4.306 15.638 1.00 94.75 98 SER A C 1
ATOM 741 O O . SER A 1 98 ? -15.311 4.200 15.068 1.00 94.75 98 SER A O 1
ATOM 743 N N . LEU A 1 99 ? -13.072 4.438 14.978 1.00 94.94 99 LEU A N 1
ATOM 744 C CA . LEU A 1 99 ? -12.953 4.341 13.515 1.00 94.94 99 LEU A CA 1
ATOM 745 C C . LEU A 1 99 ? -13.085 2.896 13.007 1.00 94.94 99 LEU A C 1
ATOM 747 O O . LEU A 1 99 ? -13.396 2.662 11.843 1.00 94.94 99 LEU A O 1
ATOM 751 N N . GLY A 1 100 ? -12.831 1.904 13.863 1.00 95.38 100 GLY A N 1
ATOM 752 C CA . GLY A 1 100 ? -12.855 0.500 13.476 1.00 95.38 100 GLY A CA 1
ATOM 753 C C . GLY A 1 100 ? -12.376 -0.444 14.574 1.00 95.38 100 GLY A C 1
ATOM 754 O O . GLY A 1 100 ? -11.849 -0.045 15.611 1.00 95.38 100 GLY A O 1
ATOM 755 N N . ARG A 1 101 ? -12.562 -1.746 14.356 1.00 95.56 101 ARG A N 1
ATOM 756 C CA . ARG A 1 101 ? -12.189 -2.781 15.327 1.00 95.56 101 ARG A CA 1
ATOM 757 C C . ARG A 1 101 ? -11.163 -3.736 14.741 1.00 95.56 101 ARG A C 1
ATOM 759 O O . ARG A 1 101 ? -11.395 -4.343 13.699 1.00 95.56 101 ARG A O 1
ATOM 766 N N . TYR A 1 102 ? -10.080 -3.961 15.478 1.00 96.25 102 TYR A N 1
ATOM 767 C CA . TYR A 1 102 ? -9.152 -5.050 15.194 1.00 96.25 102 TYR A CA 1
ATOM 768 C C . TYR A 1 102 ? -9.801 -6.401 15.531 1.00 96.25 102 TYR A C 1
ATOM 770 O O . TYR A 1 102 ? -10.029 -6.710 16.699 1.00 96.25 102 TYR A O 1
ATOM 778 N N . VAL A 1 103 ? -10.126 -7.199 14.509 1.00 96.75 103 VAL A N 1
ATOM 779 C CA . VAL A 1 103 ? -10.831 -8.485 14.683 1.00 96.75 103 VAL A CA 1
ATOM 780 C C . VAL A 1 103 ? -9.859 -9.639 14.922 1.00 96.75 103 VAL A C 1
ATOM 782 O O . VAL A 1 103 ? -10.027 -10.410 15.865 1.00 96.75 103 VAL A O 1
ATOM 785 N N . ALA A 1 104 ? -8.849 -9.790 14.063 1.00 97.62 104 ALA A N 1
ATOM 786 C CA . ALA A 1 104 ? -7.892 -10.886 14.149 1.00 97.62 104 ALA A CA 1
ATOM 787 C C . ALA A 1 104 ? -6.593 -10.570 13.399 1.00 97.62 104 ALA A C 1
ATOM 789 O O . ALA A 1 104 ? -6.572 -9.801 12.443 1.00 97.62 104 ALA A O 1
ATOM 790 N N . GLY A 1 105 ? -5.516 -11.249 13.798 1.00 97.44 105 GLY A N 1
ATOM 791 C CA . GLY A 1 105 ? -4.240 -11.264 13.087 1.00 97.44 105 GLY A CA 1
ATOM 792 C C . GLY A 1 105 ? -3.837 -12.671 12.666 1.00 97.44 105 GLY A C 1
ATOM 793 O O . GLY A 1 105 ? -4.138 -13.659 13.348 1.00 97.44 105 GLY A O 1
ATOM 794 N N . GLY A 1 106 ? -3.111 -12.775 11.556 1.00 96.75 106 GLY A N 1
ATOM 795 C CA . GLY A 1 106 ? -2.563 -14.026 11.047 1.00 96.75 106 GLY A CA 1
ATOM 796 C C . GLY A 1 106 ? -1.165 -13.824 10.478 1.00 96.75 106 GLY A C 1
ATOM 797 O O . GLY A 1 106 ? -0.941 -12.934 9.672 1.00 96.75 106 GLY A O 1
ATOM 798 N N . SER A 1 107 ? -0.231 -14.679 10.888 1.00 97.50 107 SER A N 1
ATOM 799 C CA . SER A 1 107 ? 1.106 -14.768 10.298 1.00 97.50 107 SER A CA 1
ATOM 800 C C . SER A 1 107 ? 1.409 -16.219 9.934 1.00 97.50 107 SER A C 1
ATOM 802 O O . SER A 1 107 ? 1.006 -17.148 10.655 1.00 97.50 107 SER A O 1
ATOM 804 N N . ALA A 1 108 ? 2.076 -16.408 8.800 1.00 97.12 108 ALA A N 1
ATOM 805 C CA . ALA A 1 108 ? 2.459 -17.699 8.254 1.00 97.12 108 ALA A CA 1
ATOM 806 C C . ALA A 1 108 ? 3.839 -17.600 7.594 1.00 97.12 108 ALA A C 1
ATOM 808 O O . ALA A 1 108 ? 4.145 -16.614 6.928 1.00 97.12 108 ALA A O 1
ATOM 809 N N . GLY A 1 109 ? 4.659 -18.634 7.780 1.00 97.25 109 GLY A N 1
ATOM 810 C CA . GLY A 1 109 ? 5.938 -18.767 7.089 1.00 97.25 109 GLY A CA 1
ATOM 811 C C . GLY A 1 109 ? 5.766 -19.415 5.717 1.00 97.25 109 GLY A C 1
ATOM 812 O O . GLY A 1 109 ? 4.922 -20.293 5.537 1.00 97.25 109 GLY A O 1
ATOM 813 N N . VAL A 1 110 ? 6.601 -19.004 4.769 1.00 97.50 110 VAL A N 1
ATOM 814 C CA . VAL A 1 110 ? 6.766 -19.629 3.450 1.00 97.50 110 VAL A CA 1
ATOM 815 C C . VAL A 1 110 ? 8.255 -19.832 3.181 1.00 97.50 110 VAL A C 1
ATOM 817 O O . VAL A 1 110 ? 9.098 -19.286 3.895 1.00 97.50 110 VAL A O 1
ATOM 820 N N . HIS A 1 111 ? 8.595 -20.622 2.163 1.00 97.12 111 HIS A N 1
ATOM 821 C CA . HIS A 1 111 ? 9.994 -20.791 1.779 1.00 97.12 111 HIS A CA 1
ATOM 822 C C . HIS A 1 111 ? 10.590 -19.440 1.319 1.00 97.12 111 HIS A C 1
ATOM 824 O O . HIS A 1 111 ? 9.930 -18.744 0.540 1.00 97.12 111 HIS A O 1
ATOM 830 N N . PRO A 1 112 ? 11.813 -19.064 1.745 1.00 95.69 112 PRO A N 1
ATOM 831 C CA . PRO A 1 112 ? 12.409 -17.760 1.430 1.00 95.69 112 PRO A CA 1
ATOM 832 C C . PRO A 1 112 ? 12.468 -17.432 -0.068 1.00 95.69 112 PRO A C 1
ATOM 834 O O . PRO A 1 112 ? 12.162 -16.310 -0.462 1.00 95.69 112 PRO A O 1
ATOM 837 N N . ASP A 1 113 ? 12.755 -18.426 -0.914 1.00 93.94 113 ASP A N 1
ATOM 838 C CA . ASP A 1 113 ? 12.817 -18.256 -2.378 1.00 93.94 113 ASP A CA 1
ATOM 839 C C . ASP A 1 113 ? 11.485 -17.832 -3.021 1.00 93.94 113 ASP A C 1
ATOM 841 O O . ASP A 1 113 ? 11.461 -17.365 -4.159 1.00 93.94 113 ASP A O 1
ATOM 845 N N . VAL A 1 114 ? 10.368 -17.992 -2.307 1.00 92.38 114 VAL A N 1
ATOM 846 C CA . VAL A 1 114 ? 9.027 -17.593 -2.754 1.00 92.38 114 VAL A CA 1
ATOM 847 C C . VAL A 1 114 ? 8.345 -16.686 -1.733 1.00 92.38 114 VAL A C 1
ATOM 849 O O . VAL A 1 114 ? 7.123 -16.668 -1.641 1.00 92.38 114 VAL A O 1
ATOM 852 N N . MET A 1 115 ? 9.116 -15.905 -0.969 1.00 93.00 115 MET A N 1
ATOM 853 C CA . MET A 1 115 ? 8.596 -15.053 0.112 1.00 93.00 115 MET A CA 1
ATOM 854 C C . MET A 1 115 ? 7.371 -14.207 -0.280 1.00 93.00 115 MET A C 1
ATOM 856 O O . MET A 1 115 ? 6.469 -14.010 0.532 1.00 93.00 115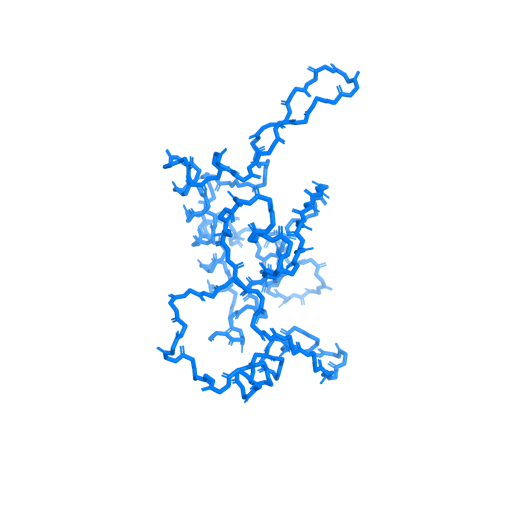 MET A O 1
ATOM 860 N N . GLY A 1 116 ? 7.278 -13.802 -1.551 1.00 93.12 116 GLY A N 1
ATOM 861 C CA . GLY A 1 116 ? 6.173 -13.009 -2.081 1.00 93.12 116 GLY A CA 1
ATOM 862 C C . GLY A 1 116 ? 4.789 -13.668 -2.002 1.00 93.12 116 GLY A C 1
ATOM 863 O O . GLY A 1 116 ? 3.800 -12.951 -2.074 1.00 93.12 116 GLY A O 1
ATOM 864 N N . ILE A 1 117 ? 4.687 -14.992 -1.813 1.00 96.19 117 ILE A N 1
ATOM 865 C CA . ILE A 1 117 ? 3.395 -15.679 -1.614 1.00 96.19 117 ILE A CA 1
ATOM 866 C C . ILE A 1 117 ? 2.928 -15.703 -0.153 1.00 96.19 117 ILE A C 1
ATOM 868 O O . ILE A 1 117 ? 1.871 -16.263 0.127 1.00 96.19 117 ILE A O 1
ATOM 872 N N . GLY A 1 118 ? 3.685 -15.111 0.778 1.00 96.38 118 GLY A N 1
ATOM 873 C CA . GLY A 1 118 ? 3.337 -15.019 2.201 1.00 96.38 118 GLY A CA 1
ATOM 874 C C . GLY A 1 118 ? 1.900 -14.556 2.505 1.00 96.38 118 GLY A C 1
ATOM 875 O O . GLY A 1 118 ? 1.283 -15.135 3.408 1.00 96.38 118 GLY A O 1
ATOM 876 N N . PRO A 1 119 ? 1.314 -13.605 1.746 1.00 96.69 119 PRO A N 1
ATOM 877 C CA . PRO A 1 119 ? -0.072 -13.199 1.957 1.00 96.69 119 PRO A CA 1
ATOM 878 C C . PRO A 1 119 ? -1.086 -14.343 1.797 1.00 96.69 119 PRO A C 1
ATOM 880 O O . PRO A 1 119 ? -2.051 -14.401 2.547 1.00 96.69 119 PRO A O 1
ATOM 883 N N . VAL A 1 120 ? -0.859 -15.323 0.914 1.00 96.31 120 VAL A N 1
ATOM 884 C CA . VAL A 1 120 ? -1.822 -16.415 0.664 1.00 96.31 120 VAL A CA 1
ATOM 885 C C . VAL A 1 120 ? -2.119 -17.256 1.924 1.00 96.31 120 VAL A C 1
ATOM 887 O O . VAL A 1 120 ? -3.285 -17.354 2.322 1.00 96.31 120 VAL A O 1
ATOM 890 N N . PRO A 1 121 ? -1.130 -17.887 2.593 1.00 97.50 121 PRO A N 1
ATOM 891 C CA . PRO A 1 121 ? -1.389 -18.631 3.822 1.00 97.50 121 PRO A CA 1
ATOM 892 C C . PRO A 1 121 ? -1.726 -17.722 5.014 1.00 97.50 121 PRO A C 1
ATOM 894 O O . PRO A 1 121 ? -2.489 -18.147 5.884 1.00 97.50 121 PRO A O 1
ATOM 897 N N . ALA A 1 122 ? -1.208 -16.488 5.068 1.00 97.88 122 ALA A N 1
ATOM 898 C CA . ALA A 1 122 ? -1.524 -15.544 6.140 1.00 97.88 122 ALA A CA 1
ATOM 899 C C . ALA A 1 122 ? -3.005 -15.123 6.108 1.00 97.88 122 ALA A C 1
ATOM 901 O O . ALA A 1 122 ? -3.686 -15.218 7.132 1.00 97.88 122 ALA A O 1
ATOM 902 N N . THR A 1 123 ? -3.527 -14.778 4.926 1.00 97.31 123 THR A N 1
ATOM 903 C CA . THR A 1 123 ? -4.934 -14.415 4.710 1.00 97.31 123 THR A CA 1
ATOM 904 C C . THR A 1 123 ? -5.863 -15.590 5.008 1.00 97.31 123 THR A C 1
ATOM 906 O O . THR A 1 123 ? -6.823 -15.444 5.759 1.00 97.31 123 THR A O 1
ATOM 909 N N . ARG A 1 124 ? -5.544 -16.805 4.534 1.00 97.19 124 ARG A N 1
ATOM 910 C CA . ARG A 1 124 ? -6.328 -18.009 4.883 1.00 97.19 124 ARG A CA 1
ATOM 911 C C . ARG A 1 124 ? -6.402 -18.234 6.394 1.00 97.19 124 ARG A C 1
ATOM 913 O O . ARG A 1 124 ? -7.455 -18.586 6.917 1.00 97.19 124 ARG A O 1
ATOM 920 N N . LYS A 1 125 ? -5.290 -18.018 7.102 1.00 98.38 125 LYS A N 1
ATOM 921 C CA . LYS A 1 125 ? -5.211 -18.192 8.555 1.00 98.38 125 LYS A CA 1
ATOM 922 C C . LYS A 1 125 ? -6.012 -17.137 9.318 1.00 98.38 125 LYS A C 1
ATOM 924 O O . LYS A 1 125 ? -6.676 -17.499 10.286 1.00 98.38 125 LYS A O 1
ATOM 929 N N . VAL A 1 126 ? -5.940 -15.859 8.932 1.00 98.38 126 VAL A N 1
ATOM 930 C CA . VAL A 1 126 ? -6.691 -14.794 9.623 1.00 98.38 126 VAL A CA 1
ATOM 931 C C . VAL A 1 126 ? -8.192 -14.900 9.358 1.00 98.38 126 VAL A C 1
ATOM 933 O O . VAL A 1 126 ? -8.964 -14.786 10.303 1.00 98.38 126 VAL A O 1
ATOM 936 N N . LEU A 1 127 ? -8.601 -15.243 8.131 1.00 98.19 127 LEU A N 1
ATOM 937 C CA . LEU A 1 127 ? -10.007 -15.480 7.793 1.00 98.19 127 LEU A CA 1
ATOM 938 C C . LEU A 1 127 ? -10.588 -16.650 8.594 1.00 98.19 127 LEU A C 1
ATOM 940 O O . LEU A 1 127 ? -11.622 -16.500 9.236 1.00 98.19 127 LEU A O 1
ATOM 944 N N . ALA A 1 128 ? -9.868 -17.775 8.673 1.00 98.12 128 ALA A N 1
ATOM 945 C CA . ALA A 1 128 ? -10.288 -18.906 9.499 1.00 98.12 128 ALA A CA 1
ATOM 946 C C . ALA A 1 128 ? -10.418 -18.543 10.991 1.00 98.12 128 ALA A C 1
ATOM 948 O O . ALA A 1 128 ? -11.320 -19.034 11.662 1.00 98.12 128 ALA A O 1
ATOM 949 N N . ARG A 1 129 ? -9.542 -17.672 11.519 1.00 98.19 129 ARG A N 1
ATOM 950 C CA . ARG A 1 129 ? -9.626 -17.173 12.906 1.00 98.19 129 ARG A CA 1
ATOM 951 C C . ARG A 1 129 ? -10.813 -16.241 13.129 1.00 98.19 129 ARG A C 1
ATOM 953 O O . ARG A 1 129 ? -11.421 -16.305 14.190 1.00 98.19 129 ARG A O 1
ATOM 960 N N . ALA A 1 130 ? -11.118 -15.390 12.154 1.00 98.00 130 ALA A N 1
ATOM 961 C CA . ALA A 1 130 ? -12.260 -14.482 12.195 1.00 98.00 130 ALA A CA 1
ATOM 962 C C . ALA A 1 130 ? -13.599 -15.194 11.928 1.00 98.00 130 ALA A C 1
ATOM 964 O O . ALA A 1 130 ? -14.655 -14.617 12.167 1.00 98.00 130 ALA A O 1
ATOM 965 N N . GLY A 1 131 ? -13.565 -16.441 11.439 1.00 98.00 131 GLY A N 1
ATOM 966 C CA . GLY A 1 131 ? -14.758 -17.147 10.971 1.00 98.00 131 GLY A CA 1
ATOM 967 C C . GLY A 1 131 ? -15.313 -16.565 9.669 1.00 98.00 131 GLY A C 1
ATOM 968 O O . GLY A 1 131 ? -16.510 -16.666 9.424 1.00 98.00 131 GLY A O 1
ATOM 969 N N . TRP A 1 132 ? -14.458 -15.934 8.863 1.00 98.25 132 TRP A N 1
ATOM 970 C CA . TRP A 1 132 ? -14.813 -15.275 7.608 1.00 98.25 132 TRP A CA 1
ATOM 971 C C . TRP A 1 132 ? -14.320 -16.068 6.399 1.00 98.25 132 TRP A C 1
ATOM 973 O O . TRP A 1 132 ? -13.414 -16.903 6.473 1.00 98.25 132 TRP A O 1
ATOM 983 N N . SER A 1 133 ? -14.902 -15.753 5.255 1.00 97.06 133 SER A N 1
ATOM 984 C CA . SER A 1 133 ? -14.485 -16.145 3.920 1.00 97.06 133 SER A CA 1
ATOM 985 C C . SER A 1 133 ? -14.030 -14.915 3.128 1.00 97.06 133 SER A C 1
ATOM 987 O O . SER A 1 133 ? -14.223 -13.776 3.544 1.00 97.06 133 SER A O 1
ATOM 989 N N . VAL A 1 134 ? -13.433 -15.130 1.953 1.00 95.19 134 VAL A N 1
ATOM 990 C CA . VAL A 1 134 ? -13.060 -14.019 1.055 1.00 95.19 134 VAL A CA 1
ATOM 991 C C . VAL A 1 134 ? -14.292 -13.219 0.614 1.00 95.19 134 VAL A C 1
ATOM 993 O O . VAL A 1 134 ? -14.185 -12.018 0.411 1.00 95.19 134 VAL A O 1
ATOM 996 N N . GLY A 1 135 ? -15.461 -13.862 0.504 1.00 96.62 135 GLY A N 1
ATOM 997 C CA . GLY A 1 135 ? -16.707 -13.198 0.113 1.00 96.62 135 GLY A CA 1
ATOM 998 C C . GLY A 1 135 ? -17.285 -12.261 1.176 1.00 96.62 135 GLY A C 1
ATOM 999 O O . GLY A 1 135 ? -18.158 -11.467 0.851 1.00 96.62 135 GLY A O 1
ATOM 1000 N N . ASP A 1 136 ? -16.791 -12.336 2.415 1.00 96.88 136 ASP A N 1
ATOM 1001 C CA . ASP A 1 136 ? -17.194 -11.440 3.505 1.00 96.88 136 ASP A CA 1
ATOM 1002 C C . ASP A 1 136 ? -16.362 -10.144 3.531 1.00 96.88 136 ASP A C 1
ATOM 1004 O O . ASP A 1 136 ? -16.659 -9.229 4.297 1.00 96.88 136 ASP A O 1
ATOM 1008 N N . LEU A 1 137 ? -15.306 -10.057 2.711 1.00 96.31 137 LEU A N 1
ATOM 1009 C CA . LEU A 1 137 ? -14.449 -8.879 2.620 1.00 96.31 137 LEU A CA 1
ATOM 1010 C C . LEU A 1 137 ? -15.047 -7.866 1.642 1.00 96.31 137 LEU A C 1
ATOM 1012 O O . LEU A 1 137 ? -15.229 -8.169 0.464 1.00 96.31 137 LEU A O 1
ATOM 1016 N N . ALA A 1 138 ? -15.300 -6.649 2.121 1.00 97.00 138 ALA A N 1
ATOM 1017 C CA . ALA A 1 138 ? -15.667 -5.530 1.255 1.00 97.00 138 ALA A CA 1
ATOM 1018 C C . ALA A 1 138 ? -14.456 -5.016 0.460 1.00 97.00 138 ALA A C 1
ATOM 1020 O O . ALA A 1 138 ? -14.565 -4.726 -0.729 1.00 97.00 138 ALA A O 1
ATOM 1021 N N . GLU A 1 139 ? -13.299 -4.946 1.118 1.00 95.38 139 GLU A N 1
ATOM 1022 C CA . GLU A 1 139 ? -12.063 -4.389 0.577 1.00 95.38 139 GLU A CA 1
ATOM 1023 C C . GLU A 1 139 ? -10.857 -5.206 1.050 1.00 95.38 139 GLU A C 1
ATOM 1025 O O . GLU A 1 139 ? -10.906 -5.896 2.075 1.00 95.38 139 GLU A O 1
ATOM 1030 N N . ALA A 1 140 ? -9.771 -5.148 0.280 1.00 94.81 140 ALA A N 1
ATOM 1031 C CA . ALA A 1 140 ? -8.523 -5.818 0.606 1.00 94.81 140 ALA A CA 1
ATOM 1032 C C . ALA A 1 140 ? -7.331 -4.937 0.231 1.00 94.81 140 ALA A C 1
ATOM 1034 O O . ALA A 1 140 ? -7.043 -4.742 -0.948 1.00 94.81 140 ALA A O 1
ATOM 1035 N N . GLU A 1 141 ? -6.611 -4.480 1.250 1.00 95.62 141 GLU A N 1
ATOM 1036 C CA . GLU A 1 141 ? -5.330 -3.800 1.095 1.00 95.62 141 GLU A CA 1
ATOM 1037 C C . GLU A 1 141 ? -4.193 -4.827 1.050 1.00 95.62 141 GLU A C 1
ATOM 1039 O O . GLU A 1 141 ? -3.924 -5.545 2.020 1.00 95.62 141 GLU A O 1
ATOM 1044 N N . PHE A 1 142 ? -3.528 -4.918 -0.102 1.00 93.06 142 PHE A N 1
ATOM 1045 C CA . PHE A 1 142 ? -2.390 -5.807 -0.323 1.00 93.06 142 PHE A CA 1
ATOM 1046 C C . PHE A 1 142 ? -1.165 -4.996 -0.727 1.00 93.06 142 PHE A C 1
ATOM 1048 O O . PHE A 1 142 ? -1.143 -4.368 -1.779 1.00 93.06 142 PHE A O 1
ATOM 1055 N N . ASN A 1 143 ? -0.095 -5.099 0.063 1.00 96.12 143 ASN A N 1
ATOM 1056 C CA . ASN A 1 143 ? 1.164 -4.433 -0.257 1.00 96.12 143 ASN A CA 1
ATOM 1057 C C . ASN A 1 143 ? 1.746 -4.895 -1.612 1.00 96.12 143 ASN A C 1
ATOM 1059 O O . ASN A 1 143 ? 1.973 -6.088 -1.847 1.00 96.12 143 ASN A O 1
ATOM 1063 N N . GLU A 1 144 ? 2.074 -3.935 -2.474 1.00 97.00 144 GLU A N 1
ATOM 1064 C CA . GLU A 1 144 ? 2.526 -4.149 -3.852 1.00 97.00 144 GLU A CA 1
ATOM 1065 C C . GLU A 1 144 ? 4.062 -4.137 -3.986 1.00 97.00 144 GLU A C 1
ATOM 1067 O O . GLU A 1 144 ? 4.614 -3.42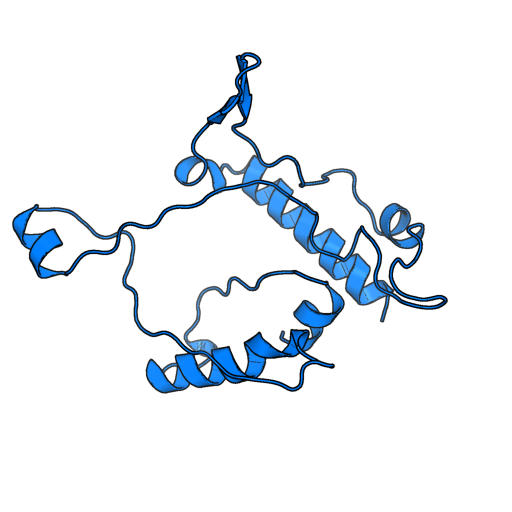7 -4.824 1.00 97.00 144 GLU A O 1
ATOM 1072 N N . ALA A 1 145 ? 4.785 -4.940 -3.191 1.00 96.25 145 ALA A N 1
ATOM 1073 C CA . ALA A 1 145 ? 6.262 -4.968 -3.240 1.00 96.25 145 ALA A CA 1
ATOM 1074 C C . ALA A 1 145 ? 6.820 -5.167 -4.674 1.00 96.25 145 ALA A C 1
ATOM 1076 O O . ALA A 1 145 ? 7.769 -4.514 -5.103 1.00 96.25 145 ALA A O 1
ATOM 1077 N N . PHE A 1 146 ? 6.184 -6.048 -5.438 1.00 97.12 146 PHE A N 1
ATOM 1078 C CA . PHE A 1 146 ? 6.381 -6.334 -6.849 1.00 97.12 146 PHE A CA 1
ATOM 1079 C C . PHE A 1 146 ? 5.037 -6.721 -7.470 1.00 97.12 146 PHE A C 1
ATOM 1081 O O . PHE A 1 146 ? 4.314 -7.581 -6.961 1.00 97.12 146 PHE A O 1
ATOM 1088 N N . ALA A 1 147 ? 4.745 -6.213 -8.665 1.00 97.44 147 ALA A N 1
ATOM 1089 C CA . ALA A 1 147 ? 3.544 -6.616 -9.395 1.00 97.44 147 ALA A CA 1
ATOM 1090 C C . ALA A 1 147 ? 3.483 -8.144 -9.611 1.00 97.44 147 ALA A C 1
ATOM 1092 O O . ALA A 1 147 ? 2.406 -8.734 -9.637 1.00 97.44 147 ALA A O 1
ATOM 1093 N N . ALA A 1 148 ? 4.641 -8.810 -9.727 1.00 96.12 148 ALA A N 1
ATOM 1094 C CA . ALA A 1 148 ? 4.719 -10.261 -9.866 1.00 96.12 148 ALA A CA 1
ATOM 1095 C C . ALA A 1 148 ? 4.143 -11.016 -8.657 1.00 96.12 148 ALA A C 1
ATOM 1097 O O . ALA A 1 148 ? 3.422 -11.989 -8.869 1.00 96.12 148 ALA A O 1
ATOM 1098 N N . GLN A 1 149 ? 4.449 -10.595 -7.419 1.00 95.81 149 GLN A N 1
ATOM 1099 C CA . GLN A 1 149 ? 3.911 -11.275 -6.237 1.00 95.81 149 GLN A CA 1
ATOM 1100 C C . GLN A 1 149 ? 2.459 -10.895 -5.989 1.00 95.81 149 GLN A C 1
ATOM 1102 O O . GLN A 1 149 ? 1.678 -11.766 -5.620 1.00 95.81 149 GLN A O 1
ATOM 1107 N N . ALA A 1 150 ? 2.095 -9.628 -6.213 1.00 96.25 150 ALA A N 1
ATOM 1108 C CA . ALA A 1 150 ? 0.72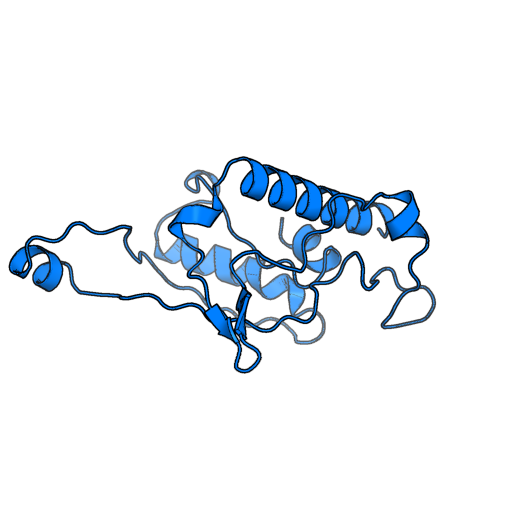6 -9.168 -6.020 1.00 96.25 150 ALA A CA 1
ATOM 1109 C C . ALA A 1 150 ? -0.219 -10.011 -6.884 1.00 96.25 150 ALA A C 1
ATOM 1111 O O . ALA A 1 150 ? -1.098 -10.683 -6.357 1.00 96.25 150 ALA A O 1
ATOM 1112 N N . LEU A 1 151 ? 0.084 -10.121 -8.183 1.00 95.94 151 LEU A N 1
ATOM 1113 C CA . LEU A 1 151 ? -0.645 -10.952 -9.149 1.00 95.94 151 LEU A CA 1
ATOM 1114 C C . LEU A 1 151 ? -0.623 -12.459 -8.861 1.00 95.94 151 LEU A C 1
ATOM 1116 O O . LEU A 1 151 ? -1.405 -13.187 -9.463 1.00 95.94 151 LEU A O 1
ATOM 1120 N N . ALA A 1 152 ? 0.315 -12.948 -8.050 1.00 94.44 152 ALA A N 1
ATOM 1121 C CA . ALA A 1 152 ? 0.350 -14.350 -7.641 1.00 94.44 152 ALA A CA 1
ATOM 1122 C C . ALA A 1 152 ? -0.527 -14.617 -6.406 1.00 94.44 152 ALA A C 1
ATOM 1124 O O . ALA A 1 152 ? -0.889 -15.766 -6.159 1.00 94.44 152 ALA A O 1
ATOM 1125 N N . CYS A 1 153 ? -0.829 -13.576 -5.625 1.00 93.25 153 CYS A N 1
ATOM 1126 C CA . CYS A 1 153 ? -1.665 -13.661 -4.431 1.00 93.25 153 CYS A CA 1
ATOM 1127 C C . CYS A 1 153 ? -3.149 -13.400 -4.718 1.00 93.25 153 CYS A C 1
ATOM 1129 O O . CYS A 1 153 ? -3.981 -13.917 -3.970 1.00 93.25 153 CYS A O 1
ATOM 1131 N N . VAL A 1 154 ? -3.454 -12.613 -5.759 1.00 85.62 154 VAL A N 1
ATOM 1132 C CA . VAL A 1 154 ? -4.823 -12.255 -6.179 1.00 85.62 154 VAL A CA 1
ATOM 1133 C C . VAL A 1 154 ? -5.361 -13.108 -7.321 1.00 85.62 154 VAL A C 1
ATOM 1135 O O . VAL A 1 154 ? -4.561 -13.568 -8.169 1.00 85.62 154 VAL A O 1
#

pLDDT: mean 96.41, std 1.7, range [85.62, 98.5]